Protein AF-A0A843LY25-F1 (afdb_monomer_lite)

Secondary structure (DSSP, 8-state):
-GGGSSTTHHHHHHHHHHHHHHHHHHHHHHHHHHHHHHHHHHH---HHHHHHHHHHHHHHHHHHHHGGGTTTTT--BTTB-HHHHHHIIIIIIIHHHHHHHHHHIIIIIS-HHHHHHHHHHH---S-TTHHHHIIIIIHHHHHHHHHHHHHHHHH-

Foldseek 3Di:
DVLVPDVVSVVVVVVVVVVVVVVVVVVVVVVLVVQLVVCCVPPVDDSVVSSVVSVVVCCVVVVVQVCQVDPVVVPDPPPDTSVRVVCLCVPQPVVLVVQLVVLCCCLPVNDLVVVLVVVVVVDVDPCSPPVSCCSNPVSNVVSVVSNVVSVVVVVD

Sequence (156 aa):
MVFQTIPLGWIIGAIFFILLFFAALTSNIAALEVVVAAFKDRFGIKRPVTVLIGTVYTLAIGSIICLGYGPLSWIHIGDLHLLEIFDKISGDFLLPVIALLVCIMVGFFLKRDVILDELKLFTRFRHDKLYPFMIKYFCPICIIIIFISNIIGAFL

pLDDT: mean 79.31, std 11.46, range [50.28, 95.88]

Structure (mmCIF, N/CA/C/O backbone):
data_AF-A0A843LY25-F1
#
_entry.id   AF-A0A843LY25-F1
#
loop_
_atom_site.group_PDB
_atom_site.id
_atom_site.type_symbol
_atom_site.label_atom_id
_atom_site.label_alt_id
_atom_site.label_comp_id
_atom_site.label_asym_id
_atom_site.label_entity_id
_atom_site.label_seq_id
_atom_site.pdbx_PDB_ins_code
_atom_site.Cartn_x
_atom_site.Cartn_y
_atom_site.Cartn_z
_atom_site.occupancy
_atom_site.B_iso_or_equiv
_atom_site.auth_seq_id
_atom_site.auth_comp_id
_atom_site.auth_asym_id
_atom_site.auth_atom_id
_atom_site.pdbx_PDB_model_num
ATOM 1 N N . MET A 1 1 ? 20.734 0.229 -18.048 1.00 57.62 1 MET A N 1
ATOM 2 C CA . MET A 1 1 ? 21.459 1.152 -18.953 1.00 57.62 1 MET A CA 1
ATOM 3 C C . MET A 1 1 ? 22.039 2.360 -18.211 1.00 57.62 1 MET A C 1
ATOM 5 O O . MET A 1 1 ? 23.202 2.653 -18.429 1.00 57.62 1 MET A O 1
ATOM 9 N N . VAL A 1 2 ? 21.335 2.980 -17.249 1.00 77.69 2 VAL A N 1
ATOM 10 C CA . VAL A 1 2 ? 21.865 4.132 -16.471 1.00 77.69 2 VAL A CA 1
ATOM 11 C C . VAL A 1 2 ? 23.096 3.799 -15.604 1.00 77.69 2 VAL A C 1
ATOM 13 O O . VAL A 1 2 ? 24.015 4.599 -15.490 1.00 77.69 2 VAL A O 1
ATOM 16 N N . PHE A 1 3 ? 23.182 2.598 -15.025 1.00 79.00 3 PHE A N 1
ATOM 17 C CA . PHE A 1 3 ? 24.353 2.217 -14.216 1.00 79.00 3 PHE A CA 1
ATOM 18 C C . PHE A 1 3 ? 25.602 1.881 -15.046 1.00 79.00 3 PHE A C 1
ATOM 20 O O . PHE A 1 3 ? 26.692 1.829 -14.499 1.00 79.00 3 PHE A O 1
ATOM 27 N N . GLN A 1 4 ? 25.479 1.668 -16.360 1.00 77.62 4 GLN A N 1
ATOM 28 C CA . GLN A 1 4 ? 26.645 1.425 -17.223 1.00 77.62 4 GLN A CA 1
ATOM 29 C C . GLN A 1 4 ? 27.338 2.726 -17.644 1.00 77.62 4 GLN A C 1
ATOM 31 O O . GLN A 1 4 ? 28.511 2.702 -17.998 1.00 77.62 4 GLN A O 1
ATOM 36 N N . THR A 1 5 ? 26.636 3.860 -17.574 1.00 80.62 5 THR A N 1
ATOM 37 C CA . THR A 1 5 ? 27.184 5.186 -17.894 1.00 80.62 5 THR A CA 1
ATOM 38 C C . THR A 1 5 ? 27.893 5.847 -16.710 1.00 80.62 5 THR A C 1
ATOM 40 O O . THR A 1 5 ? 28.542 6.872 -16.886 1.00 80.62 5 THR A O 1
ATOM 43 N N . ILE A 1 6 ? 27.782 5.278 -15.504 1.00 84.31 6 ILE A N 1
ATOM 44 C CA . ILE A 1 6 ? 28.409 5.801 -14.284 1.00 84.31 6 ILE A CA 1
ATOM 45 C C . ILE A 1 6 ? 29.710 5.019 -14.022 1.00 84.31 6 ILE A C 1
ATOM 47 O O . ILE A 1 6 ? 29.672 3.784 -13.981 1.00 84.31 6 ILE A O 1
ATOM 51 N N . PRO A 1 7 ? 30.864 5.681 -13.812 1.00 80.75 7 PRO A N 1
ATOM 52 C CA . PRO A 1 7 ? 32.083 4.992 -13.390 1.00 80.75 7 PRO A CA 1
ATOM 53 C C . PRO A 1 7 ? 31.847 4.279 -12.046 1.00 80.75 7 PRO A C 1
ATOM 55 O O . PRO A 1 7 ? 31.228 4.841 -11.149 1.00 80.75 7 PRO A O 1
ATOM 58 N N . LEU A 1 8 ? 32.303 3.026 -11.909 1.00 84.00 8 LEU A N 1
ATOM 59 C CA . LEU A 1 8 ? 31.960 2.124 -10.785 1.00 84.00 8 LEU A CA 1
ATOM 60 C C . LEU A 1 8 ? 30.453 1.798 -10.636 1.00 84.00 8 LEU A C 1
ATOM 62 O O . LEU A 1 8 ? 30.017 1.310 -9.592 1.00 84.00 8 LEU A O 1
ATOM 66 N N . GLY A 1 9 ? 29.639 1.981 -11.676 1.00 83.12 9 GLY A N 1
ATOM 67 C CA . GLY A 1 9 ? 28.190 1.793 -11.579 1.00 83.12 9 GLY A CA 1
ATOM 68 C C . GLY A 1 9 ? 27.713 0.376 -11.229 1.00 83.12 9 GLY A C 1
ATOM 69 O O . GLY A 1 9 ? 26.577 0.219 -10.792 1.00 83.12 9 GLY A O 1
ATOM 70 N N . TRP A 1 10 ? 28.570 -0.649 -11.311 1.00 84.06 10 TRP A N 1
ATOM 71 C CA . TRP A 1 10 ? 28.259 -1.993 -10.805 1.00 84.06 10 TRP A CA 1
ATOM 72 C C . TRP A 1 10 ? 28.129 -2.038 -9.270 1.00 84.06 10 TRP A C 1
ATOM 74 O O . TRP A 1 10 ? 27.219 -2.690 -8.764 1.00 84.06 10 TRP A O 1
ATOM 84 N N . ILE A 1 11 ? 28.965 -1.295 -8.529 1.00 88.12 11 ILE A N 1
ATOM 85 C CA . ILE A 1 11 ? 28.884 -1.191 -7.057 1.00 88.12 11 ILE A CA 1
ATOM 86 C C . ILE A 1 11 ? 27.643 -0.397 -6.655 1.00 88.12 11 ILE A C 1
ATOM 88 O O . ILE A 1 11 ? 26.881 -0.819 -5.787 1.00 88.12 11 ILE A O 1
ATOM 92 N N . ILE A 1 12 ? 27.417 0.739 -7.318 1.00 88.75 12 ILE A N 1
ATOM 93 C CA . ILE A 1 12 ? 26.261 1.603 -7.047 1.00 88.75 12 ILE A CA 1
ATOM 94 C C . ILE A 1 12 ? 24.959 0.859 -7.370 1.00 88.75 12 ILE A C 1
ATOM 96 O O . ILE A 1 12 ? 24.021 0.893 -6.577 1.00 88.75 12 ILE A O 1
ATOM 100 N N . GLY A 1 13 ? 24.921 0.128 -8.488 1.00 89.88 13 GLY A N 1
ATOM 101 C CA . GLY A 1 13 ? 23.798 -0.730 -8.852 1.00 89.88 13 GLY A CA 1
ATOM 102 C C . GLY A 1 13 ? 23.543 -1.823 -7.813 1.00 89.88 13 GLY A C 1
ATOM 103 O O . GLY A 1 13 ? 22.404 -1.997 -7.390 1.00 89.88 13 GLY A O 1
ATOM 104 N N . ALA A 1 14 ? 24.586 -2.517 -7.344 1.00 91.06 14 ALA A N 1
ATOM 105 C CA . ALA A 1 14 ? 24.446 -3.560 -6.326 1.00 91.06 14 ALA A CA 1
ATOM 106 C C . ALA A 1 14 ? 23.844 -3.022 -5.014 1.00 91.06 14 ALA A C 1
ATOM 108 O O . ALA A 1 14 ? 22.906 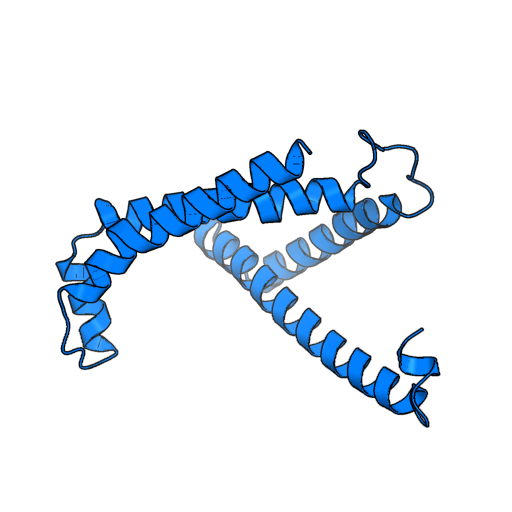-3.613 -4.479 1.00 91.06 14 ALA A O 1
ATOM 109 N N . ILE A 1 15 ? 24.330 -1.874 -4.528 1.00 92.44 15 ILE A N 1
ATOM 110 C CA . ILE A 1 15 ? 23.802 -1.223 -3.317 1.00 92.44 15 ILE A CA 1
ATOM 111 C C . ILE A 1 15 ? 22.352 -0.774 -3.529 1.00 92.44 15 ILE A C 1
ATOM 113 O O . ILE A 1 15 ? 21.507 -0.995 -2.662 1.00 92.44 15 ILE A O 1
ATOM 117 N N . PHE A 1 16 ? 22.040 -0.189 -4.689 1.00 92.56 16 PHE A N 1
ATOM 118 C CA . PHE A 1 16 ? 20.684 0.240 -5.028 1.00 92.56 16 PHE A CA 1
ATOM 119 C C . PHE A 1 16 ? 19.693 -0.929 -5.009 1.00 92.56 16 PHE A C 1
ATOM 121 O O . PHE A 1 16 ? 18.645 -0.823 -4.379 1.00 92.56 16 PHE A O 1
ATOM 128 N N . PHE A 1 17 ? 20.029 -2.061 -5.635 1.00 93.00 17 PHE A N 1
ATOM 129 C CA . PHE A 1 17 ? 19.154 -3.237 -5.644 1.00 93.00 17 PHE A CA 1
ATOM 130 C C . PHE A 1 17 ? 18.999 -3.878 -4.263 1.00 93.00 17 PHE A C 1
ATOM 132 O O . PHE A 1 17 ? 17.911 -4.348 -3.945 1.00 93.00 17 PHE A O 1
ATOM 139 N N . ILE A 1 18 ? 20.034 -3.855 -3.417 1.00 95.56 18 ILE A N 1
ATOM 140 C CA . ILE A 1 18 ? 19.925 -4.294 -2.017 1.00 95.56 18 ILE A CA 1
ATOM 141 C C . ILE A 1 18 ? 18.945 -3.416 -1.237 1.00 95.56 18 ILE A C 1
ATOM 143 O O . ILE A 1 18 ? 18.068 -3.933 -0.546 1.00 95.56 18 ILE A O 1
ATOM 147 N N . LEU A 1 19 ? 19.053 -2.094 -1.369 1.00 95.25 19 LEU A N 1
ATOM 148 C CA . LEU A 1 19 ? 18.147 -1.164 -0.697 1.00 95.25 19 LEU A CA 1
ATOM 149 C C . LEU A 1 19 ? 16.715 -1.308 -1.224 1.00 95.25 19 LEU A C 1
ATOM 151 O O . LEU A 1 19 ? 15.774 -1.362 -0.434 1.00 95.25 19 LEU A O 1
ATOM 155 N N . LEU A 1 20 ? 16.556 -1.442 -2.543 1.00 95.12 20 LEU A N 1
ATOM 156 C CA . LEU A 1 20 ? 15.270 -1.698 -3.189 1.00 95.12 20 LEU A CA 1
ATOM 157 C C . LEU A 1 20 ? 14.651 -3.017 -2.707 1.00 95.12 20 LEU A C 1
ATOM 159 O O . LEU A 1 20 ? 13.452 -3.065 -2.446 1.00 95.12 20 LEU A O 1
ATOM 163 N N . PHE A 1 21 ? 15.457 -4.068 -2.536 1.00 95.56 21 PHE A N 1
ATOM 164 C CA . PHE A 1 21 ? 15.007 -5.358 -2.017 1.00 95.56 21 PHE A CA 1
ATOM 165 C C . PHE A 1 21 ? 14.454 -5.236 -0.595 1.00 95.56 21 PHE A C 1
ATOM 167 O O . PHE A 1 21 ? 13.347 -5.702 -0.330 1.00 95.56 21 PHE A O 1
ATOM 174 N N . PHE A 1 22 ? 15.171 -4.562 0.310 1.00 95.88 22 PHE A N 1
ATOM 175 C CA . PHE A 1 22 ? 14.671 -4.332 1.668 1.00 95.88 22 PHE A CA 1
ATOM 176 C C . PHE A 1 22 ? 13.410 -3.462 1.686 1.00 95.88 22 PHE A C 1
ATOM 178 O O . PHE A 1 22 ? 12.490 -3.758 2.446 1.00 95.88 22 PHE A O 1
ATOM 185 N N . ALA A 1 23 ? 13.335 -2.434 0.837 1.00 94.75 23 ALA A N 1
ATOM 186 C CA . ALA A 1 23 ? 12.149 -1.586 0.716 1.00 94.75 23 ALA A CA 1
ATOM 187 C C . ALA A 1 23 ? 10.922 -2.363 0.200 1.00 94.75 23 ALA A C 1
ATOM 189 O O . ALA A 1 23 ? 9.818 -2.213 0.722 1.00 94.75 23 ALA A O 1
ATOM 190 N N . ALA A 1 24 ? 11.109 -3.235 -0.792 1.00 93.19 24 ALA A N 1
ATOM 191 C CA . ALA A 1 24 ? 10.045 -4.101 -1.293 1.00 93.19 24 ALA A CA 1
ATOM 192 C C . ALA A 1 24 ? 9.608 -5.133 -0.238 1.00 93.19 24 ALA A C 1
ATOM 194 O O . ALA A 1 24 ? 8.415 -5.389 -0.067 1.00 93.19 24 ALA A O 1
ATOM 195 N N . LEU A 1 25 ? 10.562 -5.699 0.508 1.00 93.12 25 LEU A N 1
ATOM 196 C CA . LEU A 1 25 ? 10.299 -6.690 1.549 1.00 93.12 25 LEU A CA 1
ATOM 197 C C . LEU A 1 25 ? 9.455 -6.102 2.686 1.00 93.12 25 LEU A C 1
ATOM 199 O O . LEU A 1 25 ? 8.481 -6.726 3.105 1.00 93.12 25 LEU A O 1
ATOM 203 N N . THR A 1 26 ? 9.770 -4.897 3.162 1.00 94.06 26 THR A N 1
ATOM 204 C CA . THR A 1 26 ? 8.995 -4.250 4.232 1.00 94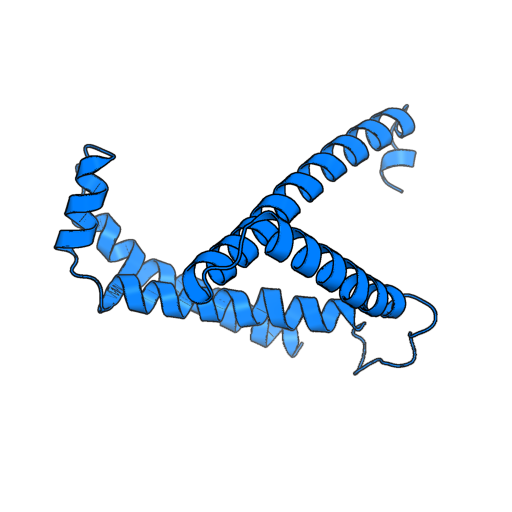.06 26 THR A CA 1
ATOM 205 C C . THR A 1 26 ? 7.581 -3.878 3.788 1.00 94.06 26 THR A C 1
ATOM 207 O O . THR A 1 26 ? 6.640 -4.088 4.555 1.00 94.06 26 THR A O 1
ATOM 210 N N . SER A 1 27 ? 7.404 -3.416 2.546 1.00 94.06 27 SER A N 1
ATOM 211 C CA . SER A 1 27 ? 6.077 -3.160 1.962 1.00 94.06 27 SER A CA 1
ATOM 212 C C . SER A 1 27 ? 5.219 -4.432 1.915 1.00 94.06 27 SER A C 1
ATOM 214 O O . SER A 1 27 ? 4.074 -4.445 2.373 1.00 94.06 27 SER A O 1
ATOM 216 N N . ASN A 1 28 ? 5.804 -5.545 1.461 1.00 91.25 28 ASN A N 1
ATOM 217 C CA . ASN A 1 28 ? 5.106 -6.829 1.386 1.00 91.25 28 ASN A CA 1
ATOM 218 C C . ASN A 1 28 ? 4.729 -7.387 2.765 1.00 91.25 28 ASN A C 1
ATOM 220 O O . ASN A 1 28 ? 3.651 -7.965 2.914 1.00 91.25 28 ASN A O 1
ATOM 224 N N . ILE A 1 29 ? 5.577 -7.201 3.785 1.00 91.00 29 ILE A N 1
ATOM 225 C CA . ILE A 1 29 ? 5.247 -7.590 5.165 1.00 91.00 29 ILE A CA 1
ATOM 226 C C . ILE A 1 29 ? 4.027 -6.813 5.665 1.00 91.00 29 ILE A C 1
ATOM 228 O O . ILE A 1 29 ? 3.113 -7.420 6.222 1.00 91.00 29 ILE A O 1
ATOM 232 N N . ALA A 1 30 ? 3.980 -5.496 5.446 1.00 92.75 30 ALA A N 1
ATOM 233 C CA . ALA A 1 30 ? 2.847 -4.676 5.870 1.00 92.75 30 ALA A CA 1
ATOM 234 C C . ALA A 1 30 ? 1.540 -5.112 5.185 1.00 92.75 30 ALA A C 1
ATOM 236 O O . ALA A 1 30 ? 0.514 -5.251 5.850 1.00 92.75 30 ALA A O 1
ATOM 237 N N . ALA A 1 31 ? 1.584 -5.398 3.880 1.00 89.75 31 ALA A N 1
ATOM 238 C CA . ALA A 1 31 ? 0.422 -5.875 3.132 1.00 89.75 31 ALA A CA 1
ATOM 239 C C . ALA A 1 31 ? -0.089 -7.235 3.645 1.00 89.75 31 ALA A C 1
ATOM 241 O O . ALA A 1 31 ? -1.292 -7.404 3.863 1.00 89.75 31 ALA A O 1
ATOM 242 N N . LEU A 1 32 ? 0.812 -8.195 3.891 1.00 89.88 32 LEU A N 1
ATOM 243 C CA . LEU A 1 32 ? 0.444 -9.501 4.449 1.00 89.88 32 LEU A CA 1
ATOM 244 C C .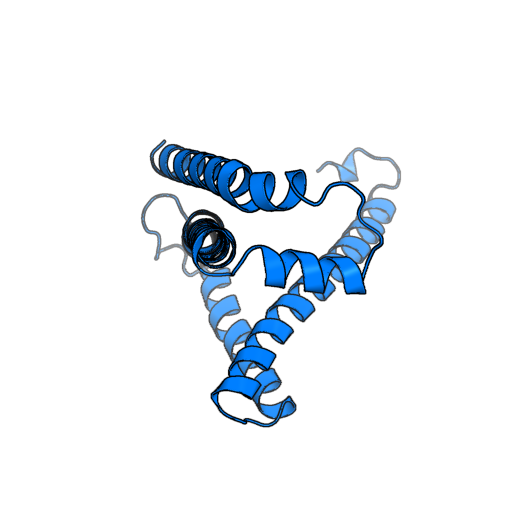 LEU A 1 32 ? -0.124 -9.389 5.867 1.00 89.88 32 LEU A C 1
ATOM 246 O O . LEU A 1 32 ? -1.098 -10.076 6.174 1.00 89.88 32 LEU A O 1
ATOM 250 N N . GLU A 1 33 ? 0.430 -8.522 6.717 1.00 89.94 33 GLU A N 1
ATOM 251 C CA . GLU A 1 33 ? -0.060 -8.337 8.089 1.00 89.94 33 GLU A CA 1
ATOM 252 C C . GLU A 1 33 ? -1.503 -7.820 8.107 1.00 89.94 33 GLU A C 1
ATOM 254 O O . GLU A 1 33 ? -2.312 -8.318 8.888 1.00 89.94 33 GLU A O 1
ATOM 259 N N . VAL A 1 34 ? -1.867 -6.891 7.213 1.00 89.50 34 VAL A N 1
ATOM 260 C CA . VAL A 1 34 ? -3.250 -6.389 7.102 1.00 89.50 34 VAL A CA 1
ATOM 261 C C . VAL A 1 34 ? -4.221 -7.522 6.760 1.00 89.50 34 VAL A C 1
ATOM 263 O O . VAL A 1 34 ? -5.269 -7.654 7.397 1.00 89.50 34 VAL A O 1
ATOM 266 N N . VAL A 1 35 ? -3.867 -8.383 5.801 1.00 87.25 35 VAL A N 1
ATOM 267 C CA . VAL A 1 35 ? -4.697 -9.540 5.423 1.00 87.25 35 VAL A CA 1
ATOM 268 C C . VAL A 1 35 ? -4.795 -10.531 6.584 1.00 87.25 35 VAL A C 1
ATOM 270 O O . VAL A 1 35 ? -5.889 -10.956 6.953 1.00 87.25 35 VAL A O 1
ATOM 273 N N . VAL A 1 36 ? -3.669 -10.876 7.209 1.00 88.12 36 VAL A N 1
ATOM 274 C CA . VAL A 1 36 ? -3.623 -11.829 8.327 1.00 88.12 36 VAL A CA 1
ATOM 275 C C . VAL A 1 36 ? -4.425 -11.326 9.526 1.00 88.12 36 VAL A C 1
ATOM 277 O O . VAL A 1 36 ? -5.155 -12.113 10.133 1.00 88.12 36 VAL A O 1
ATOM 280 N N . ALA A 1 37 ? -4.329 -10.037 9.855 1.00 88.50 37 ALA A N 1
ATOM 281 C CA . ALA A 1 37 ? -5.103 -9.411 10.921 1.00 88.50 37 ALA A CA 1
ATOM 282 C C . ALA A 1 37 ? -6.607 -9.469 10.622 1.00 88.50 37 ALA A C 1
ATOM 284 O O . ALA A 1 37 ? -7.368 -9.957 11.455 1.00 88.50 37 ALA A O 1
ATOM 285 N N . ALA A 1 38 ? -7.025 -9.105 9.406 1.00 87.31 38 ALA A N 1
ATOM 286 C CA . ALA A 1 38 ? -8.429 -9.169 9.000 1.00 87.31 38 ALA A CA 1
ATOM 287 C C . ALA A 1 38 ? -9.006 -10.595 9.088 1.00 87.31 38 ALA A C 1
ATOM 289 O O . ALA A 1 38 ? -10.120 -10.796 9.576 1.00 87.31 38 ALA A O 1
ATOM 290 N N . PHE A 1 39 ? -8.245 -11.608 8.662 1.00 86.12 39 PHE A N 1
ATOM 291 C CA . PHE A 1 39 ? -8.664 -13.009 8.774 1.00 86.12 39 PHE A CA 1
ATOM 292 C C . PHE A 1 39 ? -8.689 -13.504 10.221 1.00 86.12 39 PHE A C 1
ATOM 294 O O . PHE A 1 39 ? -9.595 -14.250 10.598 1.00 86.12 39 PHE A O 1
ATOM 301 N N . LYS A 1 40 ? -7.722 -13.096 11.045 1.00 86.12 40 LYS A N 1
ATOM 302 C CA . LYS A 1 40 ? -7.695 -13.433 12.471 1.00 86.12 40 LYS A CA 1
ATOM 303 C C . LYS A 1 40 ? -8.908 -12.849 13.194 1.00 86.12 40 LYS A C 1
ATOM 305 O O . LYS A 1 40 ? -9.554 -13.577 13.940 1.00 86.12 40 LYS A O 1
ATOM 310 N N . ASP A 1 41 ? -9.233 -11.584 12.951 1.00 87.00 41 ASP A N 1
ATOM 311 C CA . ASP A 1 41 ? -10.330 -10.899 13.638 1.00 87.00 41 ASP A CA 1
ATOM 312 C C . ASP A 1 41 ? -11.699 -11.415 13.178 1.00 87.00 41 ASP A C 1
ATOM 314 O O . ASP A 1 41 ? -12.622 -11.529 13.982 1.00 87.00 41 ASP A O 1
ATOM 318 N N . ARG A 1 42 ? -11.830 -11.798 11.899 1.00 86.25 42 ARG A N 1
ATOM 319 C CA . ARG A 1 42 ? -13.098 -12.294 11.341 1.00 86.25 42 ARG A CA 1
ATOM 320 C C . ARG A 1 42 ? -13.348 -13.787 11.567 1.00 86.25 42 ARG A C 1
ATOM 322 O O . ARG A 1 42 ? -14.500 -14.174 11.737 1.00 86.25 42 ARG A O 1
ATOM 329 N N . PHE A 1 43 ? -12.308 -14.624 11.545 1.00 81.25 43 PHE A N 1
ATOM 330 C CA . PHE A 1 43 ? -12.433 -16.090 11.613 1.00 81.25 43 PHE A CA 1
ATOM 331 C C . PHE A 1 43 ? -11.798 -16.723 12.862 1.00 81.25 43 PHE A C 1
ATOM 333 O O . PHE A 1 43 ? -11.906 -17.933 13.050 1.00 81.25 43 PHE A O 1
ATOM 340 N N . GLY A 1 44 ? -11.112 -15.952 13.713 1.00 81.31 44 GLY A N 1
ATOM 341 C CA . GLY A 1 44 ? -10.487 -16.456 14.944 1.00 81.31 44 GLY A CA 1
ATOM 342 C C . GLY A 1 44 ? -9.312 -17.420 14.722 1.00 81.31 44 GLY A C 1
ATOM 343 O O . GLY A 1 44 ? -8.897 -18.119 15.648 1.00 81.31 44 GLY A O 1
ATOM 344 N N . ILE A 1 45 ? -8.773 -17.498 13.501 1.00 80.75 45 ILE A N 1
ATOM 345 C CA . ILE A 1 45 ? -7.730 -18.463 13.124 1.00 80.75 45 ILE A CA 1
ATOM 346 C C . ILE A 1 45 ? -6.381 -18.071 13.752 1.00 80.75 45 ILE A C 1
ATOM 348 O O . ILE A 1 45 ? -6.033 -16.894 13.871 1.00 80.75 45 ILE A O 1
ATOM 352 N N . LYS A 1 46 ? -5.582 -19.072 14.149 1.00 81.62 46 LYS A N 1
ATOM 353 C CA . LYS A 1 46 ? -4.231 -18.867 14.696 1.00 81.62 46 LYS A CA 1
ATOM 354 C C . LYS A 1 46 ? -3.309 -18.228 13.647 1.00 81.62 46 LYS A C 1
ATOM 356 O O . LYS A 1 46 ? -3.153 -18.760 12.551 1.00 81.62 46 LYS A O 1
ATOM 361 N N . ARG A 1 47 ? -2.608 -17.156 14.042 1.00 78.62 47 ARG A N 1
ATOM 362 C CA . ARG A 1 47 ? -1.653 -16.388 13.211 1.00 78.62 47 ARG A CA 1
ATOM 363 C C . ARG A 1 47 ? -0.750 -17.219 12.280 1.00 78.62 47 ARG A C 1
ATOM 365 O O . ARG A 1 47 ? -0.752 -16.921 11.090 1.00 78.62 47 ARG A O 1
ATOM 372 N N . PRO A 1 48 ? -0.007 -18.244 12.748 1.00 81.75 48 PRO A N 1
ATOM 373 C CA . PRO A 1 48 ? 0.937 -18.956 11.879 1.00 81.75 48 PRO A CA 1
ATOM 374 C C . PRO A 1 48 ? 0.254 -19.692 10.720 1.00 81.75 48 PRO A C 1
ATOM 376 O O . PRO A 1 48 ? 0.833 -19.814 9.646 1.00 81.75 48 PRO A O 1
ATOM 379 N N . VAL A 1 49 ? -0.987 -20.143 10.915 1.00 83.31 49 VAL A N 1
ATOM 380 C CA . VAL A 1 49 ? -1.751 -20.851 9.883 1.00 83.31 49 VAL A CA 1
ATOM 381 C C . VAL A 1 49 ? -2.202 -19.872 8.800 1.00 83.31 49 VAL A C 1
ATOM 383 O O . VAL A 1 49 ? -2.017 -20.140 7.617 1.00 83.31 49 VAL A O 1
ATOM 386 N N . THR A 1 50 ? -2.724 -18.708 9.195 1.00 85.44 50 THR A N 1
ATOM 387 C CA . THR A 1 50 ? -3.160 -17.664 8.257 1.00 85.44 50 THR A CA 1
ATOM 388 C C . THR A 1 50 ? -1.999 -17.117 7.427 1.00 85.44 50 THR A C 1
ATOM 390 O O . THR A 1 50 ? -2.155 -16.921 6.226 1.00 85.44 50 THR A O 1
ATOM 393 N N . VAL A 1 51 ? -0.826 -16.921 8.043 1.00 86.88 51 VAL A N 1
ATOM 394 C CA . VAL A 1 51 ? 0.388 -16.484 7.332 1.00 86.88 51 VAL A CA 1
ATOM 395 C C . VAL A 1 51 ? 0.796 -17.520 6.289 1.00 86.88 51 VAL A C 1
ATOM 397 O O . VAL A 1 51 ? 0.984 -17.162 5.133 1.00 86.88 51 VAL A O 1
ATOM 400 N N . LEU A 1 52 ? 0.873 -18.802 6.664 1.00 86.81 52 LEU A N 1
ATOM 401 C CA . LEU A 1 52 ? 1.279 -19.864 5.742 1.00 86.81 52 LEU A CA 1
ATOM 402 C C . LEU A 1 52 ? 0.332 -19.967 4.539 1.00 86.81 52 LEU A C 1
ATOM 404 O O . LEU A 1 52 ? 0.789 -20.030 3.401 1.00 86.81 52 LEU A O 1
ATOM 408 N N . ILE A 1 53 ? -0.981 -19.933 4.783 1.00 86.50 53 ILE A N 1
ATOM 409 C CA . ILE A 1 53 ? -1.993 -19.957 3.718 1.00 86.50 53 ILE A CA 1
ATOM 410 C C . ILE A 1 53 ? -1.847 -18.727 2.818 1.00 86.50 53 ILE A C 1
ATOM 412 O O . ILE A 1 53 ? -1.834 -18.868 1.598 1.00 86.50 53 ILE A O 1
ATOM 416 N N . GLY A 1 54 ? -1.693 -17.537 3.408 1.00 84.88 54 GLY A N 1
ATOM 417 C CA . GLY A 1 54 ? -1.498 -16.291 2.670 1.00 84.88 54 GLY A CA 1
ATOM 418 C C . GLY A 1 54 ? -0.254 -16.326 1.785 1.00 84.88 54 GLY A C 1
ATOM 419 O O . GLY A 1 54 ? -0.341 -15.987 0.611 1.00 84.88 54 GLY A O 1
ATOM 420 N N . THR A 1 55 ? 0.880 -16.801 2.304 1.00 86.44 55 THR A N 1
ATOM 421 C CA . THR A 1 55 ? 2.132 -16.930 1.542 1.00 86.44 55 THR A CA 1
ATOM 422 C C . THR A 1 55 ? 2.023 -17.950 0.411 1.00 86.44 55 THR A C 1
ATOM 424 O O . THR A 1 55 ? 2.488 -17.691 -0.695 1.00 86.44 55 THR A O 1
ATOM 427 N N . VAL A 1 56 ? 1.400 -19.107 0.651 1.00 88.50 56 VAL A N 1
ATOM 428 C CA . VAL A 1 56 ? 1.196 -20.117 -0.400 1.00 88.50 56 VAL A CA 1
ATOM 429 C C . VAL A 1 56 ? 0.268 -19.578 -1.489 1.00 88.50 56 VAL A C 1
ATOM 431 O O . VAL A 1 56 ? 0.552 -19.746 -2.672 1.00 88.50 56 VAL A O 1
ATOM 434 N N . TYR A 1 57 ? -0.802 -18.884 -1.101 1.00 87.75 57 TYR A N 1
ATOM 435 C CA . TYR A 1 57 ? -1.743 -18.259 -2.027 1.00 87.75 57 TYR A CA 1
ATOM 436 C C . TYR A 1 57 ? -1.071 -17.188 -2.893 1.00 87.75 57 TYR A C 1
ATOM 438 O O . TYR A 1 57 ? -1.210 -17.213 -4.116 1.00 87.75 57 TYR A O 1
ATOM 446 N N . THR A 1 58 ? -0.300 -16.278 -2.287 1.00 86.06 58 THR A N 1
ATOM 447 C CA . THR A 1 58 ? 0.397 -15.217 -3.028 1.00 86.06 58 THR A CA 1
ATOM 448 C C . THR A 1 58 ? 1.498 -15.766 -3.925 1.00 86.06 58 THR A C 1
ATOM 450 O O . THR A 1 58 ? 1.652 -15.269 -5.036 1.00 86.06 58 THR A O 1
ATOM 453 N N . LEU A 1 59 ? 2.224 -16.812 -3.518 1.00 87.06 59 LEU A N 1
ATOM 454 C CA . LEU A 1 59 ? 3.207 -17.472 -4.383 1.00 87.06 59 LEU A CA 1
ATOM 455 C C . LEU A 1 59 ? 2.546 -18.196 -5.560 1.00 87.06 59 LEU A C 1
ATOM 457 O O . LEU A 1 59 ? 3.005 -18.062 -6.695 1.00 87.06 59 LEU A O 1
ATOM 461 N N . ALA A 1 60 ? 1.464 -18.938 -5.317 1.00 87.12 60 ALA A N 1
ATOM 462 C CA . ALA A 1 60 ? 0.756 -19.664 -6.366 1.00 87.12 60 ALA A CA 1
ATOM 463 C C . ALA A 1 60 ? 0.166 -18.702 -7.404 1.00 87.12 60 ALA A C 1
ATOM 465 O O . ALA A 1 60 ? 0.465 -18.808 -8.588 1.00 87.12 60 ALA A O 1
ATOM 466 N N . ILE A 1 61 ? -0.611 -17.712 -6.967 1.00 84.00 61 ILE A N 1
ATOM 467 C CA . ILE A 1 61 ? -1.255 -16.764 -7.883 1.00 84.00 61 ILE A CA 1
ATOM 468 C C . ILE A 1 61 ? -0.242 -15.786 -8.468 1.00 84.00 61 ILE A C 1
ATOM 470 O O . ILE A 1 61 ? -0.269 -15.537 -9.668 1.00 84.00 61 ILE A O 1
ATOM 474 N N . GLY A 1 62 ? 0.693 -15.282 -7.663 1.00 82.69 62 GLY A N 1
ATOM 475 C CA . GLY A 1 62 ? 1.739 -14.378 -8.133 1.00 82.69 62 GLY A CA 1
ATOM 476 C C . GLY A 1 62 ? 2.609 -15.014 -9.213 1.00 82.69 62 GLY A C 1
ATOM 477 O O . GLY A 1 62 ? 2.890 -14.372 -10.219 1.00 82.69 62 GLY A O 1
ATOM 478 N N . SER A 1 63 ? 2.975 -16.293 -9.070 1.00 82.62 63 SER A N 1
ATOM 479 C CA . SER A 1 63 ? 3.737 -17.002 -10.108 1.00 82.62 63 SER A CA 1
ATOM 480 C C . SER A 1 63 ? 2.942 -17.186 -11.405 1.00 82.62 63 SER A C 1
ATOM 482 O O . SER A 1 63 ? 3.498 -16.973 -12.481 1.00 82.62 63 SER A O 1
ATOM 484 N N . ILE A 1 64 ? 1.643 -17.492 -11.319 1.00 79.81 64 ILE A N 1
ATOM 485 C CA . ILE A 1 64 ? 0.745 -17.595 -12.482 1.00 79.81 64 ILE A CA 1
ATOM 486 C C . ILE A 1 64 ? 0.612 -16.244 -13.195 1.00 79.81 64 ILE A C 1
ATOM 488 O O . ILE A 1 64 ? 0.693 -16.189 -14.421 1.00 79.81 64 ILE A O 1
ATOM 492 N N . ILE A 1 65 ? 0.466 -15.152 -12.440 1.00 77.25 65 ILE A N 1
ATOM 493 C CA . ILE A 1 65 ? 0.355 -13.800 -12.996 1.00 77.25 65 ILE A CA 1
ATOM 494 C C . ILE A 1 65 ? 1.673 -13.364 -13.653 1.00 77.25 65 ILE A C 1
ATOM 496 O O . ILE A 1 65 ? 1.663 -12.859 -14.775 1.00 77.25 65 ILE A O 1
ATOM 500 N N . CYS A 1 66 ? 2.816 -13.618 -13.007 1.00 76.31 66 CYS A N 1
ATOM 501 C CA . CYS A 1 66 ? 4.139 -13.329 -13.569 1.00 76.31 66 CYS A CA 1
ATOM 502 C C . CYS A 1 66 ? 4.425 -14.126 -14.851 1.00 76.31 66 CYS A C 1
ATOM 504 O O . CYS A 1 66 ? 5.104 -13.625 -15.747 1.00 76.31 66 CYS A O 1
ATOM 506 N N . LEU A 1 67 ? 3.878 -15.339 -14.982 1.00 72.88 67 LEU A N 1
ATOM 507 C CA . LEU A 1 67 ? 3.979 -16.139 -16.208 1.00 72.88 67 LEU A CA 1
ATOM 508 C C . LEU A 1 67 ? 3.307 -15.477 -17.425 1.00 72.88 67 LEU A C 1
ATOM 510 O O . LEU A 1 67 ? 3.644 -15.827 -18.559 1.00 72.88 67 LEU A O 1
ATOM 514 N N . GLY A 1 68 ? 2.422 -14.496 -17.209 1.00 67.69 68 GLY A N 1
ATOM 515 C CA . GLY A 1 68 ? 1.815 -13.673 -18.260 1.00 67.69 68 GLY A CA 1
ATOM 516 C C . GLY A 1 68 ? 2.805 -12.783 -19.028 1.00 67.69 68 GLY A C 1
ATOM 517 O O . GLY A 1 68 ? 2.481 -12.328 -20.123 1.00 67.69 68 GLY A O 1
ATOM 518 N N . TYR A 1 69 ? 4.023 -12.566 -18.514 1.00 65.00 69 TYR A N 1
ATOM 519 C CA . TYR A 1 69 ? 5.116 -11.904 -19.251 1.00 65.00 69 TYR A CA 1
ATOM 520 C C . TYR A 1 69 ? 5.975 -12.866 -20.087 1.00 65.00 69 TYR A C 1
ATOM 522 O O . TYR A 1 69 ? 6.858 -12.418 -20.815 1.00 65.00 69 TYR A O 1
ATOM 530 N N . GLY A 1 70 ? 5.750 -14.180 -19.983 1.00 68.81 70 GLY A N 1
ATOM 531 C CA . GLY A 1 70 ? 6.532 -15.205 -20.676 1.00 68.81 70 GLY A CA 1
ATOM 532 C C . GLY A 1 70 ? 5.657 -16.136 -21.528 1.00 68.81 70 GLY A C 1
ATOM 533 O O . GLY A 1 70 ? 5.032 -15.676 -22.478 1.00 68.81 70 GLY A O 1
ATOM 534 N N . PRO A 1 71 ? 5.604 -17.450 -21.239 1.00 59.53 71 PRO A N 1
ATOM 535 C CA . PRO A 1 71 ? 4.952 -18.451 -22.096 1.00 59.53 71 PRO A CA 1
ATOM 536 C C . PRO A 1 71 ? 3.414 -18.382 -22.119 1.00 59.53 71 PRO A C 1
ATOM 538 O O . PRO A 1 71 ? 2.792 -19.021 -22.966 1.00 59.53 71 PRO A O 1
ATOM 541 N N . LEU A 1 72 ? 2.791 -17.626 -21.206 1.00 54.16 72 LEU A N 1
ATOM 542 C CA . LEU A 1 72 ? 1.343 -17.385 -21.171 1.00 54.16 72 LEU A CA 1
ATOM 543 C C . LEU A 1 72 ? 0.929 -16.069 -21.850 1.00 54.16 72 LEU A C 1
ATOM 545 O O . LEU A 1 72 ? -0.169 -15.570 -21.615 1.00 54.16 72 LEU A O 1
ATOM 549 N N . SER A 1 73 ? 1.778 -15.531 -22.731 1.00 56.62 73 SER A N 1
ATOM 550 C CA . SER A 1 73 ? 1.538 -14.293 -23.487 1.00 56.62 73 SER A CA 1
ATOM 551 C C . SER A 1 73 ? 0.414 -14.364 -24.535 1.00 56.62 73 SER A C 1
ATOM 553 O O . SER A 1 73 ? 0.285 -13.488 -25.382 1.00 56.62 73 SER A O 1
ATOM 555 N N . TRP A 1 74 ? -0.375 -15.435 -24.518 1.00 54.38 74 TRP A N 1
ATOM 556 C CA . TRP A 1 74 ? -1.560 -15.625 -25.349 1.00 54.38 74 TRP A CA 1
ATOM 557 C C . TRP A 1 74 ? -2.857 -15.274 -24.603 1.00 54.38 74 TRP A C 1
ATOM 559 O O . TRP A 1 74 ? -3.905 -15.158 -25.234 1.00 54.38 74 TRP A O 1
ATOM 569 N N . ILE A 1 75 ? -2.803 -15.083 -23.277 1.00 55.59 75 ILE A N 1
ATOM 570 C CA . ILE A 1 75 ? -3.916 -14.554 -22.473 1.00 55.59 75 ILE A CA 1
ATOM 571 C C . ILE A 1 75 ? -3.716 -13.044 -22.325 1.00 55.59 75 ILE A C 1
ATOM 573 O O . ILE A 1 75 ? -3.389 -12.534 -21.254 1.00 55.59 75 ILE A O 1
ATOM 577 N N . HIS A 1 76 ? -3.902 -12.336 -23.433 1.00 53.00 76 HIS A N 1
ATOM 578 C CA . HIS A 1 76 ? -3.911 -10.879 -23.479 1.00 53.00 76 HIS A CA 1
ATOM 579 C C . HIS A 1 76 ? -5.324 -10.403 -23.787 1.00 53.00 76 HIS A C 1
ATOM 581 O O . HIS A 1 76 ? -5.974 -10.890 -24.711 1.00 53.00 76 HIS A O 1
ATOM 587 N N . ILE A 1 77 ? -5.810 -9.448 -23.001 1.00 50.28 77 ILE A N 1
ATOM 588 C CA . ILE A 1 77 ? -7.034 -8.701 -23.297 1.00 50.28 77 ILE A CA 1
ATOM 589 C C . ILE A 1 77 ? -6.567 -7.313 -23.744 1.00 50.28 77 ILE A C 1
ATOM 591 O O . ILE A 1 77 ? -6.347 -6.427 -22.924 1.00 50.28 77 ILE A O 1
ATOM 595 N N . GLY A 1 78 ? -6.340 -7.159 -25.053 1.00 62.94 78 GLY A N 1
ATOM 596 C CA . GLY A 1 78 ? -5.750 -5.950 -25.647 1.00 62.94 78 GLY A CA 1
ATOM 597 C C . GLY A 1 78 ? -4.216 -5.912 -25.559 1.00 62.94 78 GLY A C 1
ATOM 598 O O . GLY A 1 78 ? -3.574 -6.949 -25.697 1.00 62.94 78 GLY A O 1
ATOM 599 N N . ASP A 1 79 ? -3.647 -4.721 -25.324 1.00 60.34 79 ASP A N 1
ATOM 600 C CA . ASP A 1 79 ? -2.196 -4.463 -25.188 1.00 60.34 79 ASP A CA 1
ATOM 601 C C . ASP A 1 79 ? -1.645 -4.666 -23.762 1.00 60.34 79 ASP A C 1
ATOM 603 O O . ASP A 1 79 ? -0.445 -4.524 -23.538 1.00 60.34 79 ASP A O 1
ATOM 607 N N . LEU A 1 80 ? -2.501 -4.983 -22.783 1.00 62.50 80 LEU A N 1
ATOM 608 C CA . LEU A 1 80 ? -2.094 -5.114 -21.382 1.00 62.50 80 LEU A CA 1
ATOM 609 C C . LEU A 1 80 ? -1.840 -6.571 -20.998 1.00 62.50 80 LEU A C 1
ATOM 611 O O . LEU A 1 80 ? -2.679 -7.453 -21.214 1.00 62.50 80 LEU A O 1
ATOM 615 N N . HIS A 1 81 ? -0.691 -6.813 -20.370 1.00 75.06 81 HIS A N 1
ATOM 616 C CA . HIS A 1 81 ? -0.372 -8.113 -19.784 1.00 75.06 81 HIS A CA 1
ATOM 617 C C . HIS A 1 81 ? -1.254 -8.395 -18.562 1.00 75.06 81 HIS A C 1
ATOM 619 O O . HIS A 1 81 ? -1.763 -7.489 -17.902 1.00 75.06 81 HIS A O 1
ATOM 625 N N . LEU A 1 82 ? -1.386 -9.674 -18.201 1.00 76.94 82 LEU A N 1
ATOM 626 C CA . LEU A 1 82 ? -2.221 -10.101 -17.078 1.00 76.94 82 LEU A CA 1
ATOM 627 C C . LEU A 1 82 ? -1.858 -9.376 -15.766 1.00 76.94 82 LEU A C 1
ATOM 629 O O . LEU A 1 82 ? -2.756 -8.929 -15.063 1.00 76.94 82 LEU A O 1
ATOM 633 N N . LEU A 1 83 ? -0.569 -9.163 -15.467 1.00 79.31 83 LEU A N 1
ATOM 634 C CA . LEU A 1 83 ? -0.162 -8.382 -14.288 1.00 79.31 83 LEU A CA 1
ATOM 635 C C . LEU A 1 83 ? -0.676 -6.938 -14.332 1.00 79.31 83 LEU A C 1
ATOM 637 O O . LEU A 1 83 ? -1.148 -6.435 -13.320 1.00 79.31 83 LEU A O 1
ATOM 641 N N . GLU A 1 84 ? -0.613 -6.290 -15.490 1.00 79.50 84 GLU A N 1
ATOM 642 C CA . GLU A 1 84 ? -0.990 -4.882 -15.656 1.00 79.50 84 GLU A CA 1
ATOM 643 C C . GLU A 1 84 ? -2.498 -4.691 -15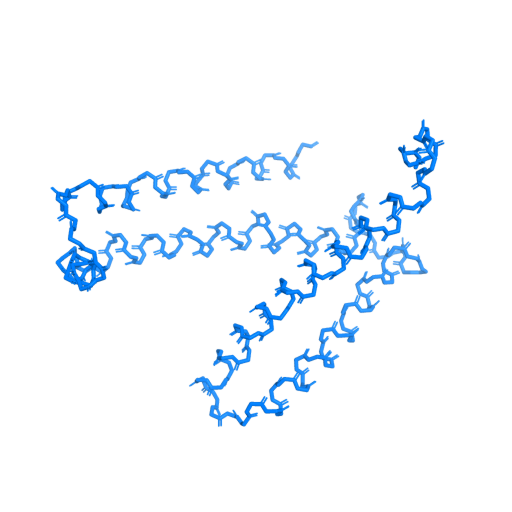.522 1.00 79.50 84 GLU A C 1
ATOM 645 O O . GLU A 1 84 ? -2.951 -3.698 -14.963 1.00 79.50 84 GLU A O 1
ATOM 650 N N . ILE A 1 85 ? -3.288 -5.671 -15.966 1.00 82.00 85 ILE A N 1
ATOM 651 C CA . ILE A 1 85 ? -4.737 -5.683 -15.743 1.00 82.00 85 ILE A CA 1
ATOM 652 C C . ILE A 1 85 ? -5.035 -5.755 -14.239 1.00 82.00 85 ILE A C 1
ATOM 654 O O . ILE A 1 85 ? -5.840 -4.976 -13.729 1.00 82.00 85 ILE A O 1
ATOM 658 N N . PHE A 1 86 ? -4.378 -6.666 -13.514 1.00 82.12 86 PHE A N 1
ATOM 659 C CA . PHE A 1 86 ? -4.556 -6.792 -12.063 1.00 82.12 86 PHE A CA 1
ATOM 660 C C . PHE A 1 86 ? -4.082 -5.546 -11.304 1.00 82.12 86 PHE A C 1
ATOM 662 O O . PHE A 1 86 ? -4.742 -5.141 -10.341 1.00 82.12 86 PHE A O 1
ATOM 669 N N . ASP A 1 87 ? -2.984 -4.932 -11.744 1.00 84.88 87 ASP A N 1
ATOM 670 C CA . ASP A 1 87 ? -2.445 -3.701 -11.166 1.00 84.88 87 ASP A CA 1
ATOM 671 C C . ASP A 1 87 ? -3.383 -2.512 -11.409 1.00 84.88 87 ASP A C 1
ATOM 673 O O . ASP A 1 87 ? -3.784 -1.859 -10.450 1.00 84.88 87 ASP A O 1
ATOM 677 N N . LYS A 1 88 ? -3.880 -2.312 -12.639 1.00 83.50 88 LYS A N 1
ATOM 678 C CA . LYS A 1 88 ? -4.877 -1.267 -12.937 1.00 83.50 88 LYS A CA 1
ATOM 679 C C . LYS A 1 88 ? -6.165 -1.445 -12.137 1.00 83.50 88 LYS A C 1
ATOM 681 O O . LYS A 1 88 ? -6.686 -0.489 -11.566 1.00 83.50 88 LYS A O 1
ATOM 686 N N . ILE A 1 89 ? -6.697 -2.665 -12.052 1.00 85.69 89 ILE A N 1
ATOM 687 C CA . ILE A 1 89 ? -7.926 -2.914 -11.282 1.00 85.69 89 ILE A CA 1
ATOM 688 C C . ILE A 1 89 ? -7.701 -2.607 -9.797 1.00 85.69 89 ILE A C 1
ATOM 690 O O . ILE A 1 89 ? -8.547 -1.977 -9.161 1.00 85.69 89 ILE A O 1
ATOM 694 N N . SER A 1 90 ? -6.575 -3.037 -9.230 1.00 87.19 90 SER A N 1
ATOM 695 C CA . SER A 1 90 ? -6.327 -2.921 -7.789 1.00 87.19 90 SER A CA 1
ATOM 696 C C . SER A 1 90 ? -5.858 -1.520 -7.384 1.00 87.19 90 SER A C 1
ATOM 698 O O . SER A 1 90 ? -6.402 -0.935 -6.446 1.00 87.19 90 SER A O 1
ATOM 700 N N . GLY A 1 91 ? -4.864 -0.978 -8.084 1.00 86.12 91 GLY A N 1
ATOM 701 C CA . GLY A 1 91 ? -4.225 0.303 -7.791 1.00 86.12 91 GLY A CA 1
ATOM 702 C C . GLY A 1 91 ? -5.045 1.500 -8.256 1.00 86.12 91 GLY A C 1
ATOM 703 O O . GLY A 1 91 ? -5.291 2.412 -7.467 1.00 86.12 91 GLY A O 1
ATOM 704 N N . ASP A 1 92 ? -5.532 1.477 -9.496 1.00 85.56 92 ASP A N 1
ATOM 705 C CA . ASP A 1 92 ? -6.161 2.660 -10.092 1.00 85.56 92 ASP A CA 1
ATOM 706 C C . ASP A 1 92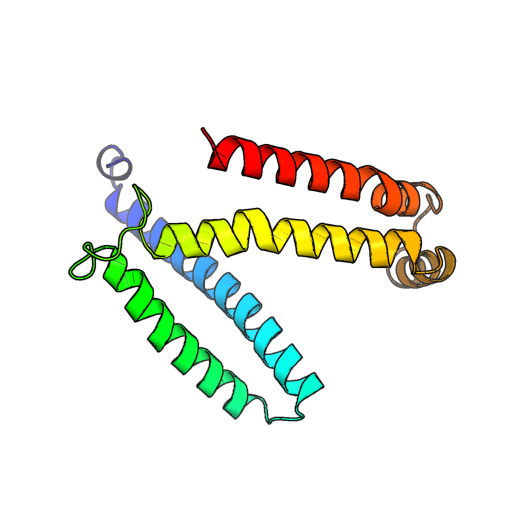 ? -7.662 2.751 -9.816 1.00 85.56 92 ASP A C 1
ATOM 708 O O . ASP A 1 92 ? -8.210 3.856 -9.774 1.00 85.56 92 ASP A O 1
ATOM 712 N N . PHE A 1 93 ? -8.333 1.612 -9.606 1.00 86.38 93 PHE A N 1
ATOM 713 C CA . PHE A 1 93 ? -9.781 1.561 -9.390 1.00 86.38 93 PHE A CA 1
ATOM 714 C C . PHE A 1 93 ? -10.162 1.197 -7.951 1.00 86.38 93 PHE A C 1
ATOM 716 O O . PHE A 1 93 ? -10.900 1.942 -7.302 1.00 86.38 93 PHE A O 1
ATOM 723 N N . LEU A 1 94 ? -9.662 0.079 -7.416 1.00 88.00 94 LEU A N 1
ATOM 724 C CA . LEU A 1 94 ? -10.074 -0.403 -6.095 1.00 88.00 94 LEU A CA 1
ATOM 725 C C . LEU A 1 94 ? -9.571 0.510 -4.966 1.00 88.00 94 LEU A C 1
ATOM 727 O O . LEU A 1 94 ? -10.337 0.830 -4.054 1.00 88.00 94 LEU A O 1
ATOM 731 N N . LEU A 1 95 ? -8.319 0.976 -5.042 1.00 89.12 95 LEU A N 1
ATOM 732 C CA . LEU A 1 95 ? -7.720 1.835 -4.016 1.00 89.12 95 LEU A CA 1
ATOM 733 C C . LEU A 1 95 ? -8.464 3.178 -3.858 1.00 89.12 95 LEU A C 1
ATOM 735 O O . LEU A 1 95 ? -8.840 3.497 -2.724 1.00 89.12 95 LEU A O 1
ATOM 739 N N . PRO A 1 96 ? -8.764 3.952 -4.927 1.00 88.88 96 PRO A N 1
ATOM 740 C CA . PRO A 1 96 ? -9.506 5.204 -4.771 1.00 88.88 96 PRO A CA 1
ATOM 741 C C . PRO A 1 96 ? -10.951 4.988 -4.317 1.00 88.88 96 PRO A C 1
ATOM 743 O O . PRO A 1 96 ? -11.463 5.785 -3.533 1.00 88.88 96 PRO A O 1
ATOM 746 N N . VAL A 1 97 ? -11.607 3.900 -4.741 1.00 89.69 97 VAL A N 1
ATOM 747 C CA . VAL A 1 97 ? -12.971 3.564 -4.292 1.00 89.69 97 VAL A CA 1
ATOM 748 C C . VAL A 1 97 ? -12.998 3.277 -2.791 1.00 89.69 97 VAL A C 1
ATOM 750 O O . VAL A 1 97 ? -13.842 3.821 -2.076 1.00 89.69 97 VAL A O 1
ATOM 753 N N . ILE A 1 98 ? -12.054 2.475 -2.287 1.00 89.81 98 ILE A N 1
ATOM 754 C CA . ILE A 1 98 ? -11.923 2.205 -0.848 1.00 89.81 98 ILE A CA 1
ATOM 755 C C . ILE A 1 98 ? -11.617 3.503 -0.095 1.00 89.81 98 ILE A C 1
ATOM 757 O O . ILE A 1 98 ? -12.255 3.783 0.920 1.00 89.81 98 ILE A O 1
ATOM 761 N N . ALA A 1 99 ? -10.697 4.328 -0.600 1.00 88.56 99 ALA A N 1
ATOM 762 C CA . ALA A 1 99 ? -10.358 5.604 0.023 1.00 88.56 99 ALA A CA 1
ATOM 763 C C . ALA A 1 99 ? -11.570 6.550 0.093 1.00 88.56 99 ALA A C 1
ATOM 765 O O . ALA A 1 99 ? -11.814 7.166 1.130 1.00 88.56 99 ALA A O 1
ATOM 766 N N . LEU A 1 100 ? -12.379 6.617 -0.968 1.00 88.44 100 LEU A N 1
ATOM 767 C CA . LEU A 1 100 ? -13.600 7.422 -1.017 1.00 88.44 100 LEU A CA 1
ATOM 768 C C . LEU A 1 100 ? -14.637 6.928 -0.002 1.00 88.44 100 LEU A C 1
ATOM 770 O O . LEU A 1 100 ? -15.198 7.738 0.739 1.00 88.44 100 LEU A O 1
ATOM 774 N N . LEU A 1 101 ? -14.853 5.613 0.089 1.00 88.81 101 LEU A N 1
ATOM 775 C CA . LEU A 1 101 ? -15.740 5.010 1.089 1.00 88.81 101 LEU A CA 1
ATOM 776 C C . LEU A 1 101 ? -15.279 5.328 2.515 1.00 88.81 101 LEU A C 1
ATOM 778 O O . LEU A 1 101 ? -16.095 5.737 3.342 1.00 88.81 101 LEU A O 1
ATOM 782 N N . VAL A 1 102 ? -13.979 5.212 2.796 1.00 87.62 102 VAL A N 1
ATOM 783 C CA . VAL A 1 102 ? -13.404 5.558 4.105 1.00 87.62 102 VAL A CA 1
ATOM 784 C C . VAL A 1 102 ? -13.583 7.047 4.400 1.00 87.62 102 VAL A C 1
ATOM 786 O O . VAL A 1 102 ? -14.015 7.397 5.497 1.00 87.62 102 VAL A O 1
ATOM 789 N N . CYS A 1 103 ? -13.334 7.939 3.438 1.00 85.38 103 CYS A N 1
ATOM 790 C CA . CYS A 1 103 ? -13.547 9.376 3.622 1.00 85.38 103 CYS A CA 1
ATOM 791 C C . CYS A 1 103 ? -15.010 9.730 3.888 1.00 85.38 103 CYS A C 1
ATOM 793 O O . CYS A 1 103 ? -15.281 10.570 4.745 1.00 85.38 103 CYS A O 1
ATOM 795 N N . ILE A 1 104 ? -15.960 9.085 3.208 1.00 85.19 104 ILE A N 1
ATOM 796 C CA . ILE A 1 104 ? -17.389 9.284 3.474 1.00 85.19 104 ILE A CA 1
ATOM 797 C C . ILE A 1 104 ? -17.749 8.742 4.861 1.00 85.19 104 ILE A C 1
ATOM 799 O O . ILE A 1 104 ? -18.412 9.435 5.632 1.00 85.19 104 ILE A O 1
ATOM 803 N N . MET A 1 105 ? -17.275 7.549 5.224 1.00 85.19 105 MET A N 1
ATOM 804 C CA . MET A 1 105 ? -17.542 6.948 6.533 1.00 85.19 105 MET A CA 1
ATOM 805 C C . MET A 1 105 ? -17.001 7.823 7.674 1.00 85.19 105 MET A C 1
ATOM 807 O O . MET A 1 105 ? -17.735 8.177 8.595 1.00 85.19 105 MET A O 1
ATOM 811 N N . VAL A 1 106 ? -15.745 8.256 7.588 1.00 81.75 106 VAL A N 1
ATOM 812 C CA . VAL A 1 106 ? -15.113 9.099 8.615 1.00 81.75 106 VAL A CA 1
ATOM 813 C C . VAL A 1 106 ? -15.674 10.525 8.598 1.00 81.75 106 VAL A C 1
ATOM 815 O O . VAL A 1 106 ? -15.913 11.105 9.651 1.00 81.75 106 VAL A O 1
ATOM 818 N N . GLY A 1 107 ? -15.917 11.110 7.424 1.00 75.94 107 GLY A N 1
ATOM 819 C CA . GLY A 1 107 ? -16.350 12.505 7.294 1.00 75.94 107 GLY A CA 1
ATOM 820 C C . GLY A 1 107 ? -17.841 12.750 7.549 1.00 75.94 107 GLY A C 1
ATOM 821 O O . GLY A 1 107 ? -18.218 13.857 7.956 1.00 75.94 107 GLY A O 1
ATOM 822 N N . PHE A 1 108 ? -18.700 11.757 7.292 1.00 74.19 108 PHE A N 1
ATOM 823 C CA . PHE A 1 108 ? -20.158 11.892 7.401 1.00 74.19 108 PHE A CA 1
ATOM 824 C C . PHE A 1 108 ? -20.785 11.034 8.502 1.00 74.19 108 PHE A C 1
ATOM 826 O O . PHE A 1 108 ? -21.724 11.517 9.132 1.00 74.19 108 PHE A O 1
ATOM 833 N N . PHE A 1 109 ? -20.296 9.815 8.761 1.00 74.81 109 PHE A N 1
ATOM 834 C CA . PHE A 1 109 ? -20.895 8.934 9.776 1.00 74.81 109 PHE A CA 1
ATOM 835 C C . PHE A 1 109 ? -20.258 9.088 11.158 1.00 74.81 109 PHE A C 1
ATOM 837 O O . PHE A 1 109 ? -20.947 8.951 12.170 1.00 74.81 109 PHE A O 1
ATOM 844 N N . LEU A 1 110 ? -18.965 9.400 11.227 1.00 70.56 110 LEU A N 1
ATOM 845 C CA . LEU A 1 110 ? -18.274 9.553 12.501 1.00 70.56 110 LEU A CA 1
ATOM 846 C C . LEU A 1 110 ? -18.508 10.961 13.077 1.00 70.56 110 LEU A C 1
ATOM 848 O O . LEU A 1 110 ? -18.298 11.978 12.410 1.00 70.56 110 LEU A O 1
ATOM 852 N N . LYS A 1 111 ? -18.982 11.038 14.329 1.00 66.88 111 LYS A N 1
ATOM 853 C CA . LYS A 1 111 ? -19.215 12.323 15.007 1.00 66.88 111 LYS A CA 1
ATOM 854 C C . LYS A 1 111 ? -17.891 13.081 15.116 1.00 66.88 111 LYS A C 1
ATOM 856 O O . LYS A 1 111 ? -16.906 12.538 15.608 1.00 66.88 111 LYS A O 1
ATOM 861 N N . ARG A 1 112 ? -17.894 14.352 14.699 1.00 64.56 112 ARG A N 1
ATOM 862 C CA . ARG A 1 112 ? -16.721 15.245 14.754 1.00 64.56 112 ARG A CA 1
ATOM 863 C C . ARG A 1 112 ? -16.067 15.265 16.135 1.00 64.56 112 ARG A C 1
ATOM 865 O O . ARG A 1 112 ? -14.847 15.302 16.212 1.00 64.56 112 ARG A O 1
ATOM 872 N N . ASP A 1 113 ? -16.878 15.193 17.186 1.00 63.53 113 ASP A N 1
ATOM 873 C CA . ASP A 1 113 ? -16.411 15.224 18.572 1.00 63.53 113 ASP A CA 1
ATOM 874 C C . ASP A 1 113 ? -15.584 13.981 18.928 1.00 63.53 113 ASP A C 1
ATOM 876 O O . ASP A 1 113 ? -14.528 14.121 19.524 1.00 63.53 113 ASP A O 1
ATOM 880 N N . VAL A 1 114 ? -15.966 12.790 18.445 1.00 68.38 114 VAL A N 1
ATOM 881 C CA . VAL A 1 114 ? -15.194 11.548 18.655 1.00 68.38 114 VAL A CA 1
ATOM 882 C C . VAL A 1 114 ? -13.826 11.633 17.975 1.00 68.38 114 VAL A C 1
ATOM 884 O O . VAL A 1 114 ? -12.820 11.233 18.546 1.00 68.38 114 VAL A O 1
ATOM 887 N N . ILE A 1 115 ? -13.773 12.205 16.767 1.00 68.06 115 ILE A N 1
ATOM 888 C CA . ILE A 1 115 ? -12.511 12.405 16.040 1.00 68.06 115 ILE A CA 1
ATOM 889 C C . ILE A 1 115 ? -11.611 13.391 16.793 1.00 68.06 115 ILE A C 1
ATOM 891 O O . ILE A 1 115 ? -10.412 13.165 16.919 1.00 68.06 115 ILE A O 1
ATOM 895 N N . LEU A 1 116 ? -12.176 14.494 17.287 1.00 67.19 116 LEU A N 1
ATOM 896 C CA . LEU A 1 116 ? -11.420 15.513 18.012 1.00 67.19 116 LEU A CA 1
ATOM 897 C C . LEU A 1 116 ? -10.953 15.026 19.384 1.00 67.19 116 LEU A C 1
ATOM 899 O O . LEU A 1 116 ? -9.843 15.374 19.780 1.00 67.19 116 LEU A O 1
ATOM 903 N N . ASP A 1 117 ? -11.754 14.225 20.079 1.00 70.94 117 ASP A N 1
ATOM 904 C CA . ASP A 1 117 ? -11.392 13.646 21.372 1.00 70.94 117 ASP A CA 1
ATOM 905 C C . ASP A 1 117 ? -10.253 12.631 21.225 1.00 70.94 117 ASP A C 1
ATOM 907 O O . ASP A 1 117 ? -9.269 12.721 21.959 1.00 70.94 117 ASP A O 1
ATOM 911 N N . GLU A 1 118 ? -10.300 11.757 20.214 1.00 69.62 118 GLU A N 1
ATOM 912 C CA . GLU A 1 118 ? -9.187 10.852 19.889 1.00 69.62 118 GLU A CA 1
ATOM 913 C C . GLU A 1 118 ? -7.913 11.628 19.516 1.00 69.62 118 GLU A C 1
ATOM 915 O O . GLU A 1 118 ? -6.827 11.348 20.019 1.00 69.62 118 GLU A O 1
ATOM 920 N N . LEU A 1 119 ? -8.014 12.680 18.699 1.00 68.38 119 LEU A N 1
ATOM 921 C CA . LEU A 1 119 ? -6.846 13.489 18.315 1.00 68.38 119 LEU A CA 1
ATOM 922 C C . LEU A 1 119 ? -6.224 14.248 19.494 1.00 68.38 119 LEU A C 1
ATOM 924 O O . LEU A 1 119 ? -4.999 14.419 19.544 1.00 68.38 119 LEU A O 1
ATOM 928 N N . LYS A 1 120 ? -7.051 14.693 20.447 1.00 67.69 120 LYS A N 1
ATOM 929 C CA . LYS A 1 120 ? -6.612 15.381 21.670 1.00 67.69 120 LYS A CA 1
ATOM 930 C C . LYS A 1 120 ? -5.836 14.463 22.613 1.00 67.69 120 LYS A C 1
ATOM 932 O O . LYS A 1 120 ? -4.977 14.964 23.336 1.00 67.69 120 LYS A O 1
ATOM 937 N N . LEU A 1 121 ? -6.081 13.150 22.578 1.00 64.44 121 LEU A N 1
ATOM 938 C CA . LEU A 1 121 ? -5.320 12.163 23.356 1.00 64.44 121 LEU A CA 1
ATOM 939 C C . LEU A 1 121 ? -3.873 12.022 22.867 1.00 64.44 121 LEU A C 1
ATOM 941 O O . LEU A 1 121 ? -2.968 11.844 23.681 1.00 64.44 121 LEU A O 1
ATOM 945 N N . PHE A 1 122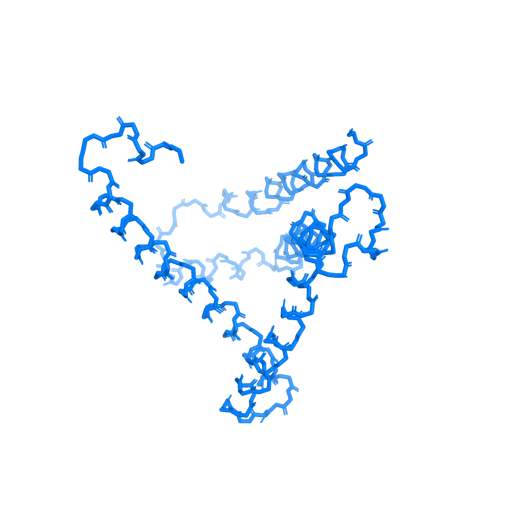 ? -3.635 12.143 21.559 1.00 62.62 122 PHE A N 1
ATOM 946 C CA . PHE A 1 122 ? -2.298 11.978 20.978 1.00 62.62 122 PHE A CA 1
ATOM 947 C C . PHE A 1 122 ? -1.523 13.293 20.832 1.00 62.62 122 PHE A C 1
ATOM 949 O O . PHE A 1 122 ? -0.293 13.281 20.803 1.00 62.62 122 PHE A O 1
ATOM 956 N N . THR A 1 123 ? -2.206 14.439 20.740 1.00 60.72 123 THR A N 1
ATOM 957 C CA . THR A 1 123 ? -1.567 15.727 20.421 1.00 60.72 123 THR A CA 1
ATOM 958 C C . THR A 1 123 ? -2.371 16.931 20.927 1.00 60.72 123 THR A C 1
ATOM 960 O O . THR A 1 123 ? -3.594 16.978 20.831 1.00 60.72 123 THR A O 1
ATOM 963 N N . ARG A 1 124 ? -1.683 17.975 21.413 1.00 53.84 124 ARG A N 1
ATOM 964 C CA . ARG A 1 124 ? -2.302 19.238 21.863 1.00 53.84 124 ARG A CA 1
ATOM 965 C C . ARG A 1 124 ? -2.647 20.129 20.657 1.00 53.84 124 ARG A C 1
ATOM 967 O O . ARG A 1 124 ? -1.992 21.144 20.427 1.00 53.84 124 ARG A O 1
ATOM 974 N N . PHE A 1 125 ? -3.622 19.729 19.839 1.00 55.44 125 PHE A N 1
ATOM 975 C CA . PHE A 1 125 ? -4.025 20.506 18.660 1.00 55.44 125 PHE A CA 1
ATOM 976 C C . PHE A 1 125 ? -4.764 21.797 19.043 1.00 55.44 125 PHE A C 1
ATOM 978 O O . PHE A 1 125 ? -5.614 21.817 19.925 1.00 55.44 125 PHE A O 1
ATOM 985 N N . ARG A 1 126 ? -4.409 22.896 18.358 1.00 54.19 126 ARG A N 1
ATOM 986 C CA . ARG A 1 126 ? -4.954 24.256 18.556 1.00 54.19 126 ARG A CA 1
ATOM 987 C C . ARG A 1 126 ? -5.974 24.668 17.476 1.00 54.19 126 ARG A C 1
ATOM 989 O O . ARG A 1 126 ? -6.494 25.777 17.524 1.00 54.19 126 ARG A O 1
ATOM 996 N N . HIS A 1 127 ? -6.270 23.791 16.509 1.00 57.06 127 HIS A N 1
ATOM 997 C CA . HIS A 1 127 ? -7.136 24.079 15.354 1.00 57.06 127 HIS A CA 1
ATOM 998 C C . HIS A 1 127 ? -8.222 23.007 15.133 1.00 57.06 127 HIS A C 1
ATOM 1000 O O . HIS A 1 127 ? -8.286 22.362 14.087 1.00 57.06 127 HIS A O 1
ATOM 1006 N N . ASP A 1 128 ? -9.135 22.892 16.100 1.00 62.16 128 ASP A N 1
ATOM 1007 C CA . ASP A 1 128 ? -10.238 21.911 16.160 1.00 62.16 128 ASP A CA 1
ATOM 1008 C C . ASP A 1 128 ? -11.215 21.945 14.962 1.00 62.16 128 ASP A C 1
ATOM 1010 O O . ASP A 1 128 ? -11.980 21.011 14.745 1.00 62.16 128 ASP A O 1
ATOM 1014 N N . LYS A 1 129 ? -11.212 23.010 14.150 1.00 62.78 129 LYS A N 1
ATOM 1015 C CA . LYS A 1 129 ? -12.148 23.173 13.019 1.00 62.78 129 LYS A CA 1
ATOM 1016 C C . LYS A 1 129 ? -11.537 22.893 11.643 1.00 62.78 129 LYS A C 1
ATOM 1018 O O . LYS A 1 129 ? -12.285 22.605 10.711 1.00 62.78 129 LYS A O 1
ATOM 1023 N N . LEU A 1 130 ? -10.210 22.968 11.502 1.00 65.56 130 LEU A N 1
ATOM 1024 C CA . LEU A 1 130 ? -9.539 22.845 10.199 1.00 65.56 130 LEU A CA 1
ATOM 1025 C C . LEU A 1 130 ? -9.426 21.377 9.764 1.00 65.56 130 LEU A C 1
ATOM 1027 O O . LEU A 1 130 ? -9.731 21.031 8.627 1.00 65.56 130 LEU A O 1
ATOM 1031 N N . TYR A 1 131 ? -9.071 20.501 10.704 1.00 68.19 131 TYR A N 1
ATOM 1032 C CA . TYR A 1 131 ? -8.903 19.068 10.472 1.00 68.19 131 TYR A CA 1
ATOM 1033 C C . TYR A 1 131 ? -10.176 18.365 9.948 1.00 68.19 131 TYR A C 1
ATOM 1035 O O . TYR A 1 131 ? -10.120 17.745 8.883 1.00 68.19 131 TYR A O 1
ATOM 1043 N N . PRO A 1 132 ? -11.361 18.513 10.583 1.00 70.19 132 PRO A N 1
ATOM 1044 C CA . PRO A 1 132 ? -12.582 17.892 10.067 1.00 70.19 132 PRO A CA 1
ATOM 1045 C C . PRO A 1 132 ? -13.056 18.503 8.740 1.00 70.19 132 PRO A C 1
ATOM 1047 O O . PRO A 1 132 ? -13.755 17.834 7.982 1.00 70.19 132 PRO A O 1
ATOM 1050 N N . PHE A 1 133 ? -12.688 19.751 8.426 1.00 74.38 133 PHE A N 1
ATOM 1051 C CA . PHE A 1 133 ? -12.977 20.357 7.123 1.00 74.38 133 PHE A CA 1
ATOM 1052 C C . PHE A 1 133 ? -12.122 19.733 6.011 1.00 74.38 133 PHE A C 1
ATOM 1054 O O . PHE A 1 133 ? -12.649 19.389 4.953 1.00 74.38 133 PHE A O 1
ATOM 1061 N N . MET A 1 134 ? -10.831 19.511 6.273 1.00 74.06 134 MET A N 1
ATOM 1062 C CA . MET A 1 134 ? -9.932 18.847 5.326 1.00 74.06 134 MET A CA 1
ATOM 1063 C C . MET A 1 134 ? -10.360 17.403 5.045 1.00 74.06 134 MET A C 1
ATOM 1065 O O . MET A 1 134 ? -10.419 17.002 3.886 1.00 74.06 134 MET A O 1
ATOM 1069 N N . ILE A 1 135 ? -10.733 16.636 6.071 1.00 73.12 135 ILE A N 1
ATOM 1070 C CA . ILE A 1 135 ? -11.174 15.245 5.879 1.00 73.12 135 ILE A CA 1
ATOM 1071 C C . ILE A 1 135 ? -12.524 15.169 5.165 1.00 73.12 135 ILE A C 1
ATOM 1073 O O . ILE A 1 135 ? -12.707 14.324 4.295 1.00 73.12 135 ILE A O 1
ATOM 1077 N N . LYS A 1 136 ? -13.472 16.050 5.506 1.00 74.44 136 LYS A N 1
ATOM 1078 C CA . LYS A 1 136 ? -14.834 15.981 4.960 1.00 74.44 136 LYS A CA 1
ATOM 1079 C C . LYS A 1 136 ? -14.956 16.522 3.535 1.00 74.44 136 LYS A C 1
ATOM 1081 O O . LYS A 1 136 ? -15.821 16.053 2.804 1.00 74.44 136 LYS A O 1
ATOM 1086 N N . TYR A 1 137 ? -14.143 17.508 3.158 1.00 77.19 137 TYR A N 1
ATOM 1087 C CA . TYR A 1 137 ? -14.262 18.174 1.857 1.00 77.19 137 TYR A CA 1
ATOM 1088 C C . TYR A 1 137 ? -13.007 18.024 1.005 1.00 77.19 137 TYR A C 1
ATOM 1090 O O . TYR A 1 137 ? -13.106 17.568 -0.125 1.00 77.19 137 TYR A O 1
ATOM 1098 N N . PHE A 1 138 ? -11.824 18.347 1.527 1.00 83.75 138 PHE A N 1
ATOM 1099 C CA . PHE A 1 138 ? -10.607 18.349 0.708 1.00 83.75 138 PHE A CA 1
ATOM 1100 C C . PHE A 1 138 ? -10.203 16.938 0.254 1.00 83.75 138 PHE A C 1
ATOM 1102 O O . PHE A 1 138 ? -10.008 16.703 -0.935 1.00 83.75 138 PHE A O 1
ATOM 1109 N N . CYS A 1 139 ? -10.160 15.980 1.183 1.00 82.81 139 CYS A N 1
ATOM 1110 C CA . CYS A 1 139 ? -9.781 14.596 0.898 1.00 82.81 139 CYS A CA 1
ATOM 1111 C C . CYS A 1 139 ? -10.676 13.911 -0.161 1.00 82.81 139 CYS A C 1
ATOM 1113 O O . CYS A 1 139 ? -10.133 13.417 -1.151 1.00 82.81 139 CYS A O 1
ATOM 1115 N N . PRO A 1 140 ? -12.024 13.920 -0.049 1.00 83.19 140 PRO A N 1
ATOM 1116 C CA . PRO A 1 140 ? -12.866 13.294 -1.066 1.00 83.19 140 PRO A CA 1
ATOM 1117 C C . PRO A 1 140 ? -12.776 13.995 -2.424 1.00 83.19 140 PRO A C 1
ATOM 1119 O O . PRO A 1 140 ? -12.807 13.312 -3.442 1.00 83.19 140 PRO A O 1
ATOM 1122 N N . ILE A 1 141 ? -12.605 15.324 -2.467 1.00 87.69 141 ILE A N 1
ATOM 1123 C CA . ILE A 1 141 ? -12.405 16.054 -3.730 1.00 87.69 141 ILE A CA 1
ATOM 1124 C C . ILE A 1 141 ? -11.122 15.577 -4.422 1.00 87.69 141 ILE A C 1
ATOM 1126 O O . ILE A 1 141 ? -11.159 15.247 -5.605 1.00 87.69 141 ILE A O 1
ATOM 1130 N N . CYS A 1 142 ? -10.004 15.477 -3.696 1.00 86.44 142 CYS A N 1
ATOM 1131 C CA . CYS A 1 142 ? -8.747 14.970 -4.253 1.00 86.44 142 CYS A CA 1
ATOM 1132 C C . CYS A 1 142 ? -8.883 13.533 -4.775 1.00 86.44 142 CYS A C 1
ATOM 1134 O O . CYS A 1 142 ? -8.410 13.240 -5.869 1.00 86.44 142 CYS A O 1
ATOM 1136 N N . ILE A 1 143 ? -9.562 12.652 -4.033 1.00 87.56 143 ILE A N 1
ATOM 1137 C CA . ILE A 1 143 ? -9.765 11.254 -4.445 1.00 87.56 143 ILE A CA 1
ATOM 1138 C C . ILE A 1 143 ? -10.637 11.167 -5.703 1.00 87.56 143 ILE A C 1
ATOM 1140 O O . ILE A 1 143 ? -10.320 10.396 -6.605 1.00 87.56 143 ILE A O 1
ATOM 1144 N N . ILE A 1 144 ? -11.692 11.983 -5.808 1.00 87.00 144 ILE A N 1
ATOM 1145 C CA . ILE A 1 144 ? -12.537 12.049 -7.011 1.00 87.00 144 ILE A CA 1
ATOM 1146 C C . ILE A 1 144 ? -11.717 12.504 -8.223 1.00 87.00 144 ILE A C 1
ATOM 1148 O O . ILE A 1 144 ? -11.846 11.918 -9.295 1.00 87.00 144 ILE A O 1
ATOM 1152 N N . ILE A 1 145 ? -10.846 13.506 -8.061 1.00 87.81 145 ILE A N 1
ATOM 1153 C CA . ILE A 1 145 ? -9.965 13.973 -9.143 1.00 87.81 145 ILE A CA 1
ATOM 1154 C C . ILE A 1 145 ? -9.026 12.850 -9.599 1.00 87.81 145 ILE A C 1
ATOM 1156 O O . ILE A 1 145 ? -8.902 12.621 -10.800 1.00 87.81 145 ILE A O 1
ATOM 1160 N N . ILE A 1 146 ? -8.405 12.125 -8.662 1.00 87.88 146 ILE A N 1
ATOM 1161 C CA . ILE A 1 146 ? -7.517 10.993 -8.977 1.00 87.88 146 ILE A CA 1
ATOM 1162 C C . ILE A 1 146 ? -8.290 9.895 -9.715 1.00 87.88 146 ILE A C 1
ATOM 1164 O O . ILE A 1 146 ? -7.832 9.406 -10.742 1.00 87.88 146 ILE A O 1
ATOM 1168 N N . PHE A 1 147 ? -9.491 9.552 -9.247 1.00 86.31 147 PHE A N 1
ATOM 1169 C CA . PHE A 1 147 ? -10.323 8.525 -9.871 1.00 86.31 147 PHE A CA 1
ATOM 1170 C C . PHE A 1 147 ? -10.741 8.894 -11.303 1.00 86.31 147 PHE A C 1
ATOM 1172 O O . PHE A 1 147 ? -10.675 8.059 -12.202 1.00 86.31 147 PHE A O 1
ATOM 1179 N N . ILE A 1 148 ? -11.109 10.158 -11.541 1.00 85.69 148 ILE A N 1
ATOM 1180 C CA . ILE A 1 148 ? -11.405 10.667 -12.889 1.00 85.69 148 ILE A CA 1
ATOM 1181 C C . ILE A 1 148 ? -10.141 10.658 -13.759 1.00 85.69 148 ILE A C 1
ATOM 1183 O O . ILE A 1 148 ? -10.201 10.263 -14.919 1.00 85.69 148 ILE A O 1
ATOM 1187 N N . SER A 1 149 ? -8.984 11.043 -13.220 1.00 84.94 149 SER A N 1
ATOM 1188 C CA . SER A 1 149 ? -7.720 10.994 -13.965 1.00 84.94 149 SER A CA 1
ATOM 1189 C C . SER A 1 149 ? -7.372 9.566 -14.395 1.00 84.94 149 SER A C 1
ATOM 1191 O O . SER A 1 149 ? -6.977 9.352 -15.539 1.00 84.94 149 SER A O 1
ATOM 1193 N N . ASN A 1 150 ? -7.573 8.590 -13.508 1.00 84.31 150 ASN A N 1
ATOM 1194 C CA . ASN A 1 150 ? -7.346 7.175 -13.795 1.00 84.31 150 ASN A CA 1
ATOM 1195 C C . ASN A 1 150 ? -8.319 6.633 -14.848 1.00 84.31 150 ASN A C 1
ATOM 1197 O O . ASN A 1 150 ? -7.898 5.897 -15.735 1.00 84.31 150 ASN A O 1
ATOM 1201 N N . ILE A 1 151 ? -9.603 7.019 -14.810 1.00 79.50 151 ILE A N 1
ATOM 1202 C CA . ILE A 1 151 ? -10.582 6.553 -15.807 1.00 79.50 151 ILE A CA 1
ATOM 1203 C C . ILE A 1 151 ? -10.307 7.136 -17.197 1.00 79.50 151 ILE A C 1
ATOM 1205 O O . ILE A 1 151 ? -10.460 6.439 -18.195 1.00 79.50 151 ILE A O 1
ATOM 1209 N N . ILE A 1 152 ? -9.857 8.394 -17.261 1.00 80.06 152 ILE A N 1
ATOM 1210 C CA . ILE A 1 152 ? -9.474 9.048 -18.517 1.00 80.06 152 ILE A CA 1
ATOM 1211 C C . ILE A 1 152 ? -8.204 8.400 -19.074 1.00 80.06 152 ILE A C 1
ATOM 1213 O O . ILE A 1 152 ? -8.181 8.046 -20.246 1.00 80.06 152 ILE A O 1
ATOM 1217 N N . GLY A 1 153 ? -7.180 8.181 -18.241 1.00 72.75 153 GLY A N 1
ATOM 1218 C CA . GLY A 1 153 ? -5.945 7.497 -18.647 1.00 72.75 153 GLY A CA 1
ATOM 1219 C C . GLY A 1 153 ? -6.117 6.003 -18.950 1.00 72.75 153 GLY A C 1
ATOM 1220 O O . GLY A 1 153 ? -5.240 5.392 -19.549 1.00 72.75 153 GLY A O 1
ATOM 1221 N N . ALA A 1 154 ? -7.232 5.392 -18.548 1.00 67.81 154 ALA A N 1
ATOM 1222 C CA . ALA A 1 154 ? -7.580 4.030 -18.942 1.00 67.81 154 ALA A CA 1
ATOM 1223 C C . ALA A 1 154 ? -8.245 3.950 -20.328 1.00 67.81 154 ALA A C 1
ATOM 1225 O O . ALA A 1 154 ? -8.264 2.868 -20.909 1.00 67.81 154 ALA A O 1
ATOM 1226 N N . PHE A 1 155 ? -8.801 5.056 -20.837 1.00 61.44 155 PHE A N 1
ATOM 1227 C CA . PHE A 1 155 ? -9.543 5.113 -22.105 1.00 61.44 155 PHE A CA 1
ATOM 1228 C C . PHE A 1 155 ? -8.748 5.759 -23.258 1.00 61.44 155 PHE A C 1
ATOM 1230 O O . PHE A 1 155 ? -9.217 5.747 -24.396 1.00 61.44 155 PHE A O 1
ATOM 1237 N N . LEU A 1 156 ? -7.584 6.342 -22.955 1.00 52.72 156 LEU A N 1
ATOM 1238 C CA . LEU A 1 156 ? -6.684 7.057 -23.868 1.00 52.72 156 LEU A CA 1
ATOM 1239 C C . LEU A 1 156 ? -5.409 6.234 -24.076 1.00 52.72 156 LEU A C 1
ATOM 1241 O O . LEU A 1 156 ? -4.963 6.153 -25.240 1.00 52.72 156 LEU A O 1
#

Radius of gyration: 21.5 Å; chains: 1; bounding box: 53×45×49 Å